Protein AF-A0ABD1W067-F1 (afdb_monomer_lite)

pLDDT: mean 83.74, std 13.12, range [49.38, 96.5]

Foldseek 3Di:
DWDQDDFWGTFDWDADPQRKIWTWTHGPVQNQKIKIFIAHPDDPPVDDQPLADDVVVVVVCCVVQVQFWDWDPPGDPNGRTMIIGGNVSDDPPPPPCPPDD

Structure (mmCIF, N/CA/C/O backbone):
data_AF-A0ABD1W067-F1
#
_entry.id   AF-A0ABD1W067-F1
#
loop_
_atom_site.group_PDB
_atom_site.id
_atom_site.type_symbol
_atom_site.label_atom_id
_atom_site.label_alt_id
_atom_site.label_comp_id
_atom_site.label_asym_id
_atom_site.label_entity_id
_atom_site.label_seq_id
_atom_site.pdbx_PDB_ins_code
_atom_site.Cartn_x
_atom_site.Cartn_y
_atom_site.Cartn_z
_atom_site.occupancy
_atom_site.B_iso_or_equiv
_atom_site.auth_seq_id
_atom_site.auth_comp_id
_atom_site.auth_asym_id
_atom_site.auth_atom_id
_atom_site.pdbx_PDB_model_num
ATOM 1 N N . MET A 1 1 ? 8.846 2.835 11.815 1.00 61.25 1 MET A N 1
ATOM 2 C CA . MET A 1 1 ? 8.613 3.304 13.203 1.00 61.25 1 MET A CA 1
ATOM 3 C C . MET A 1 1 ? 7.178 3.803 13.293 1.00 61.25 1 MET A C 1
ATOM 5 O O . MET A 1 1 ? 6.711 4.361 12.307 1.00 61.25 1 MET A O 1
ATOM 9 N N . CYS A 1 2 ? 6.476 3.547 14.399 1.00 76.06 2 CYS A N 1
ATOM 10 C CA . CYS A 1 2 ? 5.078 3.946 14.589 1.00 76.06 2 CYS A CA 1
ATOM 11 C C . CYS A 1 2 ? 4.965 4.963 15.723 1.00 76.06 2 CYS A C 1
ATOM 13 O O . CYS A 1 2 ? 5.577 4.773 16.775 1.00 76.06 2 CYS A O 1
ATOM 15 N N . SER A 1 3 ? 4.165 6.000 15.505 1.00 72.62 3 SER A N 1
ATOM 16 C CA . SER A 1 3 ? 3.914 7.088 16.443 1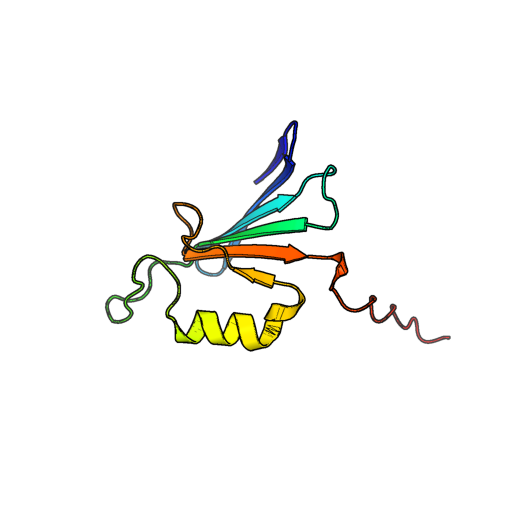.00 72.62 3 SER A CA 1
ATOM 17 C C . SER A 1 3 ? 2.410 7.259 16.662 1.00 72.62 3 SER A C 1
ATOM 19 O O . SER A 1 3 ? 1.604 7.057 15.755 1.00 72.62 3 SER A O 1
ATOM 21 N N . LEU A 1 4 ? 2.047 7.644 17.884 1.00 67.50 4 LEU A N 1
ATOM 22 C CA . LEU A 1 4 ? 0.688 7.964 18.320 1.00 67.50 4 LEU A CA 1
ATOM 23 C C . LEU A 1 4 ? 0.625 9.487 18.512 1.00 67.50 4 LEU A C 1
ATOM 25 O O . LEU A 1 4 ? 1.004 9.990 19.570 1.00 67.50 4 LEU A O 1
ATOM 29 N N . GLU A 1 5 ? 0.233 10.239 17.479 1.00 57.09 5 GLU A N 1
ATOM 30 C CA . GLU A 1 5 ? 0.184 11.708 17.523 1.00 57.09 5 GLU A CA 1
ATOM 31 C C . GLU A 1 5 ? -1.238 12.240 17.765 1.00 57.09 5 GLU A C 1
ATOM 33 O O . GLU A 1 5 ? -2.256 11.622 17.451 1.00 57.09 5 GLU A O 1
ATOM 38 N N . LYS A 1 6 ? -1.338 13.436 18.355 1.00 49.38 6 LYS A N 1
ATOM 39 C CA . LYS A 1 6 ? -2.613 14.025 18.786 1.00 49.38 6 LYS A CA 1
ATOM 4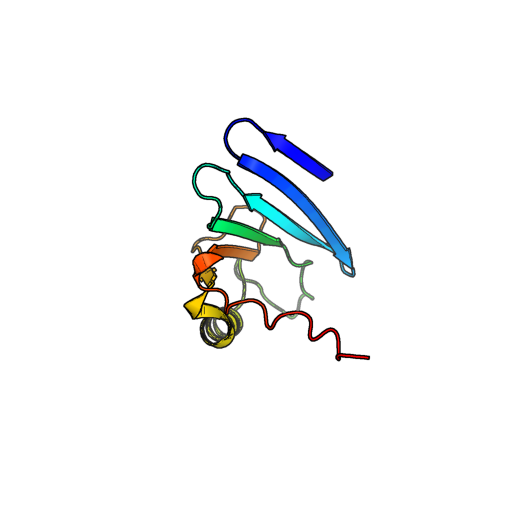0 C C . LYS A 1 6 ? -3.457 14.463 17.577 1.00 49.38 6 LYS A C 1
ATOM 42 O O . LYS A 1 6 ? -3.372 15.601 17.127 1.00 49.38 6 LYS A O 1
ATOM 47 N N . GLY A 1 7 ? -4.303 13.561 17.075 1.00 54.28 7 GLY A N 1
ATOM 48 C CA . GLY A 1 7 ? -5.232 13.780 15.955 1.00 54.28 7 GLY A CA 1
ATOM 49 C C . GLY A 1 7 ? -5.214 12.675 14.892 1.00 54.28 7 GLY A C 1
ATOM 50 O O . GLY A 1 7 ? -6.227 12.474 14.218 1.00 54.28 7 GLY A O 1
ATOM 51 N N . VAL A 1 8 ? -4.112 11.931 14.795 1.00 58.81 8 VAL A N 1
ATOM 52 C CA . VAL A 1 8 ? -3.911 10.720 13.986 1.00 58.81 8 VAL A CA 1
ATOM 53 C C . VAL A 1 8 ? -3.237 9.730 14.926 1.00 58.81 8 VAL A C 1
ATOM 55 O O . VAL A 1 8 ? -2.047 9.836 15.204 1.00 58.81 8 VAL A O 1
ATOM 58 N N . GLU A 1 9 ? -4.030 8.833 15.504 1.00 74.94 9 GLU A N 1
ATOM 59 C CA . GLU A 1 9 ? -3.538 7.957 16.566 1.00 74.94 9 GLU A CA 1
ATOM 60 C C . GLU A 1 9 ? -2.664 6.810 16.046 1.00 74.94 9 GLU A C 1
ATOM 62 O O . GLU A 1 9 ? -1.914 6.200 16.798 1.00 74.94 9 GLU A O 1
ATOM 67 N N . LEU A 1 10 ? -2.683 6.546 14.745 1.00 83.88 10 LEU A N 1
ATOM 68 C CA . LEU A 1 10 ? -1.720 5.649 14.128 1.00 83.88 10 LEU A CA 1
ATOM 69 C C . LEU A 1 10 ? -1.021 6.393 13.005 1.00 83.88 10 LEU A C 1
ATOM 71 O O . LEU A 1 10 ? -1.665 6.699 12.008 1.00 83.88 10 LEU A O 1
ATOM 75 N N . ASP A 1 11 ? 0.270 6.660 13.158 1.00 89.94 11 ASP A N 1
ATOM 76 C CA . ASP A 1 11 ? 1.156 7.096 12.081 1.00 89.94 11 ASP A CA 1
ATOM 77 C C . ASP A 1 11 ? 2.339 6.126 12.015 1.00 89.94 11 ASP A C 1
ATOM 79 O O . ASP A 1 11 ? 3.232 6.138 12.861 1.00 89.94 11 ASP A O 1
ATOM 83 N N . CYS A 1 12 ? 2.297 5.205 11.058 1.00 90.38 12 CYS A N 1
ATOM 84 C CA . CYS A 1 12 ? 3.261 4.122 10.937 1.00 90.38 12 CYS A CA 1
ATOM 85 C C . CYS A 1 12 ? 4.010 4.208 9.620 1.00 90.38 12 CYS A C 1
ATOM 87 O O . CYS A 1 12 ? 3.409 4.243 8.549 1.00 90.38 12 CYS A O 1
ATOM 89 N N . GLN A 1 13 ? 5.334 4.149 9.707 1.00 92.62 13 GLN A N 1
ATOM 90 C CA . GLN A 1 13 ? 6.197 3.905 8.561 1.00 92.62 13 GLN A CA 1
ATOM 91 C C . GLN A 1 13 ? 6.725 2.474 8.594 1.00 92.62 13 GLN A C 1
ATOM 93 O O . GLN A 1 13 ? 7.311 2.051 9.601 1.00 92.62 13 GLN A O 1
ATOM 98 N N . TRP A 1 14 ? 6.541 1.760 7.488 1.00 92.69 14 TRP A N 1
ATOM 99 C CA . TRP A 1 14 ? 7.016 0.395 7.281 1.00 92.69 14 TRP A CA 1
ATOM 100 C C . TRP A 1 14 ? 7.834 0.317 5.995 1.00 92.69 14 TRP A C 1
ATOM 102 O O . TRP A 1 14 ? 7.511 0.990 5.020 1.00 92.69 14 TRP A O 1
ATOM 112 N N . ILE A 1 15 ? 8.894 -0.486 6.002 1.00 92.50 15 ILE A N 1
ATOM 113 C CA . ILE A 1 15 ? 9.721 -0.744 4.822 1.00 92.50 15 ILE A CA 1
ATOM 114 C C . ILE A 1 15 ? 9.735 -2.251 4.609 1.00 92.50 15 ILE A C 1
ATOM 116 O O . ILE A 1 15 ? 10.034 -2.998 5.541 1.00 92.50 15 ILE A O 1
ATOM 120 N N . GLU A 1 16 ? 9.381 -2.680 3.406 1.00 91.94 16 GLU A N 1
ATOM 121 C CA . GLU A 1 16 ? 9.383 -4.085 3.005 1.00 91.94 16 GLU A CA 1
ATOM 122 C C . GLU A 1 16 ? 10.591 -4.405 2.113 1.00 91.94 16 GLU A C 1
ATOM 124 O O . GLU A 1 16 ? 11.422 -3.540 1.818 1.00 91.94 16 GLU A O 1
ATOM 129 N N . PHE A 1 17 ? 10.721 -5.674 1.722 1.00 86.88 17 PHE A N 1
ATOM 130 C CA . PHE A 1 17 ? 11.711 -6.115 0.746 1.00 86.88 17 PHE A CA 1
ATOM 131 C C . PHE A 1 17 ? 11.641 -5.261 -0.529 1.00 86.88 17 PHE A C 1
ATOM 133 O O . PHE A 1 17 ? 10.572 -4.804 -0.925 1.00 86.88 17 PHE A O 1
ATOM 140 N N . ASP A 1 18 ? 12.800 -5.058 -1.157 1.00 86.50 18 ASP A N 1
ATOM 141 C CA . ASP A 1 18 ? 12.960 -4.208 -2.347 1.00 86.50 18 ASP A CA 1
ATOM 142 C C . ASP A 1 18 ? 12.735 -2.697 -2.106 1.00 86.50 18 ASP A C 1
ATOM 144 O O . ASP A 1 18 ? 12.412 -1.952 -3.019 1.00 86.50 18 ASP A O 1
ATOM 148 N N . ASP A 1 19 ? 12.930 -2.220 -0.869 1.00 89.19 19 ASP A N 1
ATOM 149 C CA . ASP A 1 19 ? 12.828 -0.795 -0.490 1.00 89.19 19 ASP A CA 1
ATOM 150 C C . ASP A 1 19 ? 11.432 -0.178 -0.703 1.00 89.19 19 ASP A C 1
ATOM 152 O O . ASP A 1 19 ? 11.286 1.039 -0.794 1.00 89.19 19 ASP A O 1
ATOM 156 N N . VAL A 1 20 ? 10.376 -0.996 -0.729 1.00 92.19 20 VAL A N 1
ATOM 157 C CA . VAL A 1 20 ? 8.998 -0.492 -0.765 1.00 92.19 20 VAL A CA 1
ATOM 158 C C . VAL A 1 20 ? 8.660 0.154 0.577 1.00 92.19 20 VAL A C 1
ATOM 160 O O . VAL A 1 20 ? 8.798 -0.466 1.633 1.00 92.19 20 VAL A O 1
ATOM 163 N N . ARG A 1 21 ? 8.197 1.408 0.552 1.00 94.31 21 ARG A N 1
ATOM 164 C CA . ARG A 1 21 ? 7.933 2.205 1.760 1.00 94.31 21 ARG A CA 1
ATOM 165 C C . ARG A 1 21 ? 6.450 2.475 1.896 1.00 94.31 21 ARG A C 1
ATOM 167 O O . ARG A 1 21 ? 5.830 3.065 1.014 1.00 94.31 21 ARG A O 1
ATOM 174 N N . TYR A 1 22 ? 5.902 2.122 3.045 1.00 94.94 22 TYR A N 1
ATOM 175 C CA . TYR A 1 22 ? 4.512 2.346 3.398 1.00 94.94 22 TYR A CA 1
ATOM 176 C C . TYR A 1 22 ? 4.420 3.420 4.471 1.00 94.94 22 TYR A C 1
ATOM 178 O O . TYR A 1 22 ? 5.157 3.399 5.458 1.00 94.94 22 TYR A O 1
ATOM 186 N N . HIS A 1 23 ? 3.472 4.332 4.299 1.00 95.25 23 HIS A N 1
ATOM 187 C CA . HIS A 1 23 ? 3.037 5.264 5.328 1.00 95.25 23 HIS A CA 1
ATOM 188 C C . HIS A 1 23 ? 1.549 5.069 5.590 1.00 95.25 23 HIS A C 1
ATOM 190 O O . HIS A 1 23 ? 0.717 5.284 4.710 1.00 95.25 23 HIS A O 1
ATOM 196 N N . ILE A 1 24 ? 1.230 4.618 6.798 1.00 94.44 24 ILE A N 1
ATOM 197 C CA . ILE A 1 24 ? -0.106 4.216 7.230 1.00 94.44 24 ILE A CA 1
ATOM 198 C C . ILE A 1 24 ? -0.589 5.228 8.259 1.00 94.44 24 ILE A C 1
ATOM 200 O O . ILE A 1 24 ? 0.065 5.420 9.284 1.00 94.44 24 ILE A O 1
ATOM 204 N N . GLN A 1 25 ? -1.736 5.852 7.998 1.00 93.12 25 GLN A N 1
ATOM 205 C CA . GLN A 1 25 ? -2.337 6.839 8.887 1.00 93.12 25 GLN A CA 1
ATOM 206 C C . GLN A 1 25 ? -3.785 6.475 9.231 1.00 93.12 25 GLN A C 1
ATOM 208 O O . GLN A 1 25 ? -4.598 6.251 8.335 1.00 93.12 25 GLN A O 1
ATOM 213 N N . ALA A 1 26 ? -4.137 6.472 10.517 1.00 91.00 26 ALA A N 1
ATOM 214 C CA . ALA A 1 26 ? -5.513 6.297 10.988 1.00 91.00 26 ALA A CA 1
ATOM 215 C C . ALA A 1 26 ? -5.831 7.227 12.172 1.00 91.00 26 ALA A C 1
ATOM 217 O O . ALA A 1 26 ? -4.947 7.646 12.918 1.00 91.00 26 ALA A O 1
ATOM 218 N N . SER A 1 27 ? -7.107 7.574 12.351 1.00 85.69 27 SER A N 1
ATOM 219 C CA . SER A 1 27 ? -7.565 8.494 13.402 1.00 85.69 27 SER A CA 1
ATOM 220 C C . SER A 1 27 ? -8.827 7.965 14.071 1.00 85.69 27 SER A C 1
ATOM 222 O O . SER A 1 27 ? -9.754 7.557 13.375 1.00 85.69 27 SER A O 1
ATOM 224 N N . VAL A 1 28 ? -8.938 8.066 15.400 1.00 80.69 28 VAL A N 1
ATOM 225 C CA . VAL A 1 28 ? -10.172 7.665 16.108 1.00 80.69 28 VAL A CA 1
ATOM 226 C C . VAL A 1 28 ? -11.375 8.526 15.759 1.00 80.69 28 VAL A C 1
ATOM 228 O O . VAL A 1 28 ? -12.505 8.122 16.006 1.00 80.69 28 VAL A O 1
ATOM 231 N N . LYS A 1 29 ? -11.161 9.720 15.186 1.00 85.94 29 LYS A N 1
ATOM 232 C CA . LYS A 1 29 ? -12.269 10.560 14.715 1.00 85.94 29 LYS A CA 1
ATOM 233 C C . LYS A 1 29 ? -13.028 9.875 13.582 1.00 85.94 29 LYS A C 1
ATOM 235 O O . LYS A 1 29 ? -14.229 10.066 13.461 1.00 85.94 29 LYS A O 1
ATOM 240 N N . ASN A 1 30 ? -12.316 9.090 12.772 1.00 87.19 30 ASN A N 1
ATOM 241 C CA . ASN A 1 30 ? -12.849 8.347 11.640 1.00 87.19 30 ASN A CA 1
ATOM 242 C C . ASN A 1 30 ? -12.220 6.944 11.627 1.00 87.19 30 ASN A C 1
ATOM 244 O O . ASN A 1 30 ? -11.373 6.669 10.778 1.00 87.19 30 ASN A O 1
ATOM 248 N N . PRO A 1 31 ? -12.622 6.047 12.545 1.00 85.94 31 PRO A N 1
ATOM 249 C CA . PRO A 1 31 ? -11.957 4.754 12.726 1.00 85.94 31 PRO A CA 1
ATOM 250 C C . PRO A 1 31 ? -12.141 3.823 11.520 1.00 85.94 31 PRO A C 1
ATOM 252 O O . PRO A 1 31 ? -11.357 2.907 11.316 1.00 85.94 31 PRO A O 1
ATOM 255 N N . ASN A 1 32 ? -13.152 4.085 10.688 1.00 91.06 32 ASN A N 1
ATOM 256 C CA . ASN A 1 32 ? -13.397 3.354 9.449 1.00 91.06 32 ASN A CA 1
ATOM 257 C C . ASN A 1 32 ? -12.557 3.855 8.265 1.00 91.06 32 ASN A C 1
ATOM 259 O O . ASN A 1 32 ? -12.706 3.324 7.169 1.00 91.06 32 ASN A O 1
ATOM 263 N N . LEU A 1 33 ? -11.734 4.892 8.438 1.00 92.50 33 LEU A N 1
ATOM 264 C CA . LEU A 1 33 ? -10.931 5.464 7.364 1.00 92.50 33 LEU A CA 1
ATOM 265 C C . LEU A 1 33 ? -9.442 5.309 7.672 1.00 92.50 33 LEU A C 1
ATOM 267 O O . LEU A 1 33 ? -8.939 5.872 8.644 1.00 92.50 33 LEU A O 1
ATOM 271 N N . LEU A 1 34 ? -8.734 4.615 6.788 1.00 94.12 34 LEU A N 1
ATOM 272 C CA . LEU A 1 34 ? -7.281 4.490 6.821 1.00 94.12 34 LEU A CA 1
ATOM 273 C C . LEU A 1 34 ? -6.688 5.154 5.578 1.00 94.12 34 LEU A C 1
ATOM 275 O O . LEU A 1 34 ? -7.204 4.983 4.477 1.00 94.12 34 LEU A O 1
ATOM 279 N N . VAL A 1 35 ? -5.611 5.916 5.735 1.00 95.25 35 VAL A N 1
ATOM 280 C CA . VAL A 1 35 ? -4.839 6.463 4.615 1.00 95.25 35 VAL A CA 1
ATOM 281 C C . VAL A 1 35 ? -3.569 5.641 4.466 1.00 95.25 35 VAL A C 1
ATOM 283 O O . VAL A 1 35 ? -2.812 5.497 5.421 1.00 95.25 35 VAL A O 1
ATOM 286 N N . LEU A 1 36 ? -3.337 5.116 3.270 1.00 95.88 36 LEU A N 1
ATOM 287 C CA . LEU A 1 36 ? -2.142 4.360 2.924 1.00 95.88 36 LEU A CA 1
ATOM 288 C C . LEU A 1 36 ? -1.415 5.087 1.798 1.00 95.88 36 LEU A C 1
ATOM 290 O O . LEU A 1 36 ? -1.988 5.291 0.730 1.00 95.88 36 LEU A O 1
ATOM 294 N N . SER A 1 37 ? -0.164 5.470 2.028 1.00 96.19 37 SER A N 1
ATOM 295 C CA . SER A 1 37 ? 0.731 5.965 0.981 1.00 96.19 37 SER A CA 1
ATOM 296 C C . SER A 1 37 ? 1.850 4.961 0.742 1.00 96.19 37 SER A C 1
ATOM 298 O O . SER A 1 37 ? 2.421 4.443 1.698 1.00 96.19 37 SER A O 1
ATOM 300 N N . VAL A 1 38 ? 2.149 4.680 -0.523 1.00 95.06 38 VAL A N 1
ATOM 301 C CA . VAL A 1 38 ? 3.143 3.693 -0.950 1.00 95.06 38 VAL A CA 1
ATOM 302 C C . VAL A 1 38 ? 4.151 4.365 -1.871 1.00 95.06 38 VAL A C 1
ATOM 304 O O . VAL A 1 38 ? 3.780 5.018 -2.848 1.00 95.06 38 VAL A O 1
ATOM 307 N N . SER A 1 39 ? 5.425 4.221 -1.530 1.00 92.81 39 SER A N 1
ATOM 308 C CA . SER A 1 39 ? 6.559 4.607 -2.359 1.00 92.81 39 SER A CA 1
ATOM 309 C C . SER A 1 39 ? 7.217 3.327 -2.858 1.00 92.81 39 SER A C 1
ATOM 311 O O . SER A 1 39 ? 7.483 2.416 -2.072 1.00 92.81 39 SER A O 1
ATOM 313 N N . LEU A 1 40 ? 7.400 3.238 -4.168 1.00 90.31 40 LEU A N 1
ATOM 314 C CA . LEU A 1 40 ? 8.052 2.131 -4.845 1.00 90.31 40 LEU A CA 1
ATOM 315 C C . LEU A 1 40 ? 9.526 2.480 -5.068 1.00 90.31 40 LEU A C 1
ATOM 317 O O . LEU A 1 40 ? 9.850 3.661 -5.234 1.00 90.31 40 LEU A O 1
ATOM 321 N N . PRO A 1 41 ? 10.417 1.476 -5.115 1.00 87.38 41 PRO A N 1
ATOM 322 C CA . PRO A 1 41 ? 11.797 1.705 -5.505 1.00 87.38 41 PRO A CA 1
ATOM 323 C C . PRO A 1 41 ? 11.867 2.362 -6.884 1.00 87.38 41 PRO A C 1
ATOM 325 O O . PRO A 1 41 ? 10.985 2.190 -7.735 1.00 87.38 41 PRO A O 1
ATOM 328 N N . THR A 1 42 ? 12.947 3.109 -7.111 1.00 79.75 42 THR A N 1
ATOM 329 C CA . THR A 1 42 ? 13.221 3.692 -8.422 1.00 79.75 42 THR A CA 1
ATOM 330 C C . THR A 1 42 ? 13.241 2.571 -9.459 1.00 79.75 42 THR A C 1
ATOM 332 O O . THR A 1 42 ? 14.037 1.637 -9.328 1.00 79.75 42 THR A O 1
ATOM 335 N N . PRO A 1 43 ? 12.377 2.636 -10.479 1.00 73.88 43 PRO A N 1
ATOM 336 C CA . PRO A 1 43 ? 12.290 1.580 -11.461 1.00 73.88 43 PRO A CA 1
ATOM 337 C C . PRO A 1 43 ? 13.562 1.564 -12.325 1.00 73.88 43 PRO A C 1
ATOM 339 O O . PRO A 1 43 ? 14.318 2.546 -12.347 1.00 73.88 43 PRO A O 1
ATOM 342 N N . PRO A 1 44 ? 13.812 0.473 -13.070 1.00 76.62 44 PRO A N 1
ATOM 343 C CA . PRO A 1 44 ? 14.894 0.439 -14.042 1.00 76.62 44 PRO A CA 1
ATOM 344 C C . PRO A 1 44 ? 14.781 1.615 -15.027 1.00 76.62 44 PRO A C 1
ATOM 346 O O . PRO A 1 44 ? 13.667 2.062 -15.300 1.00 76.62 44 PRO A O 1
ATOM 349 N N . PRO A 1 45 ? 15.887 2.070 -15.642 1.00 71.31 45 PRO A N 1
ATOM 350 C CA . PRO A 1 45 ? 15.881 3.208 -16.573 1.00 71.31 45 PRO A CA 1
ATOM 351 C C . PRO A 1 45 ? 14.896 3.066 -17.744 1.00 71.31 45 PRO A C 1
ATOM 353 O O . PRO A 1 45 ? 14.474 4.055 -18.334 1.00 71.31 45 PRO A O 1
ATOM 356 N N . GLU A 1 46 ? 14.545 1.827 -18.084 1.00 76.06 46 GLU A N 1
ATOM 357 C CA . GLU A 1 46 ? 13.632 1.457 -19.168 1.00 76.06 46 GLU A CA 1
ATOM 358 C C . GLU A 1 46 ? 12.149 1.612 -18.784 1.00 76.06 46 GLU A C 1
ATOM 360 O O . GLU A 1 46 ? 11.272 1.549 -19.641 1.00 76.06 46 GLU A O 1
ATOM 365 N N . THR A 1 47 ? 11.855 1.814 -17.498 1.00 69.69 47 THR A N 1
ATOM 366 C CA . THR A 1 47 ? 10.505 1.960 -16.949 1.00 69.69 47 THR A CA 1
ATOM 367 C C . THR A 1 47 ? 10.324 3.380 -16.423 1.00 69.69 47 THR A C 1
ATOM 369 O O . THR A 1 47 ? 11.005 3.815 -15.498 1.00 69.69 47 THR A O 1
ATOM 372 N N . VAL A 1 48 ? 9.385 4.122 -17.008 1.00 64.88 48 VAL A N 1
ATOM 373 C CA . VAL A 1 48 ? 9.147 5.526 -16.652 1.00 64.88 48 VAL A CA 1
ATOM 374 C C . VAL A 1 48 ? 7.952 5.629 -15.704 1.00 64.88 48 VAL A C 1
ATOM 376 O O . VAL A 1 48 ? 6.817 5.396 -16.115 1.00 64.88 48 VAL A O 1
ATOM 379 N N . PHE A 1 49 ? 8.187 6.034 -14.451 1.00 68.06 49 PHE A N 1
ATOM 380 C CA . PHE A 1 49 ? 7.122 6.555 -13.587 1.00 68.06 49 PHE A CA 1
ATOM 381 C C . PHE A 1 49 ? 7.041 8.077 -13.745 1.00 68.06 49 PHE A C 1
ATOM 383 O O . PHE A 1 49 ? 7.976 8.798 -13.401 1.00 68.06 49 PHE A O 1
ATOM 390 N N . PHE A 1 50 ? 5.908 8.588 -14.224 1.00 65.81 50 PHE A N 1
ATOM 391 C CA . PHE A 1 50 ? 5.645 10.029 -14.306 1.00 65.81 50 PHE A CA 1
ATOM 392 C C . PHE A 1 50 ? 5.069 10.552 -12.986 1.00 65.81 50 PHE A C 1
ATOM 394 O O . PHE A 1 50 ? 3.915 10.960 -12.920 1.00 65.81 50 PHE A O 1
ATOM 401 N N . GLY A 1 51 ? 5.859 10.497 -11.910 1.00 66.62 51 GLY A N 1
ATOM 402 C CA . GLY A 1 51 ? 5.433 11.007 -10.599 1.00 66.62 51 GLY A CA 1
ATOM 403 C C . GLY A 1 51 ? 4.321 10.194 -9.922 1.00 66.62 51 GLY A C 1
ATOM 404 O O . GLY A 1 51 ? 3.711 10.674 -8.976 1.00 66.62 51 GLY A O 1
ATOM 405 N N . GLY A 1 52 ? 4.068 8.968 -10.388 1.00 79.06 52 GLY A N 1
ATOM 406 C CA . GLY A 1 52 ? 3.030 8.078 -9.876 1.00 79.06 52 GLY A CA 1
ATOM 407 C C . GLY A 1 52 ? 2.991 6.756 -10.639 1.00 79.06 52 GLY A C 1
ATOM 408 O O . GLY A 1 52 ? 3.831 6.503 -11.509 1.00 79.06 52 GLY A O 1
ATOM 409 N N . LEU A 1 53 ? 2.027 5.902 -10.300 1.00 86.56 53 LEU A N 1
ATOM 410 C CA . LEU A 1 53 ? 1.790 4.649 -11.021 1.00 86.56 53 LEU A CA 1
ATOM 411 C C . LEU A 1 53 ? 1.304 4.900 -12.461 1.00 86.56 53 LEU A C 1
ATOM 413 O O . LEU A 1 53 ? 0.610 5.890 -12.706 1.00 86.56 53 LEU A O 1
ATOM 417 N N . PRO A 1 54 ? 1.610 3.997 -13.411 1.00 87.81 54 PRO A N 1
ATOM 418 C CA . PRO A 1 54 ? 1.071 4.082 -14.762 1.00 87.81 54 PRO A CA 1
ATOM 419 C C . PRO A 1 54 ? -0.467 3.976 -14.742 1.00 87.81 54 PRO A C 1
ATOM 421 O O . PRO A 1 54 ? -1.017 3.287 -13.871 1.00 87.81 54 PRO A O 1
ATOM 424 N N . PRO A 1 55 ? -1.180 4.617 -15.689 1.00 88.38 55 PRO A N 1
ATOM 425 C CA . PRO A 1 55 ? -2.645 4.617 -15.727 1.00 88.38 55 PRO A CA 1
ATOM 426 C C . PRO A 1 55 ? -3.258 3.214 -15.680 1.00 88.38 55 PRO A C 1
ATOM 428 O O . PRO A 1 55 ? -4.260 2.992 -15.007 1.00 88.38 55 PRO A O 1
ATOM 431 N N . GLU A 1 56 ? -2.622 2.243 -16.331 1.00 89.81 56 GLU A N 1
ATOM 432 C CA . GLU A 1 56 ? -3.055 0.850 -16.362 1.00 89.81 56 GLU A CA 1
ATOM 433 C C . GLU A 1 56 ? -3.076 0.226 -14.960 1.00 89.81 56 GLU A C 1
ATOM 435 O O . GLU A 1 56 ? -4.011 -0.496 -14.611 1.00 89.81 56 GLU A O 1
ATOM 440 N N . ALA A 1 57 ? -2.083 0.540 -14.125 1.00 90.38 57 ALA A N 1
ATOM 441 C CA . ALA A 1 57 ? -2.042 0.069 -12.744 1.00 90.38 57 ALA A CA 1
ATOM 442 C C . ALA A 1 57 ? -3.115 0.754 -11.886 1.00 90.38 57 ALA A C 1
ATOM 444 O O . ALA A 1 57 ? -3.742 0.106 -11.049 1.00 90.38 57 ALA A O 1
ATOM 445 N N . ILE A 1 58 ? -3.374 2.044 -12.118 1.00 91.81 58 ILE A N 1
ATOM 446 C CA . ILE A 1 58 ? -4.450 2.781 -11.442 1.00 91.81 58 ILE A CA 1
ATOM 447 C C . ILE A 1 58 ? -5.814 2.154 -11.750 1.00 91.81 58 ILE A C 1
ATOM 449 O O . ILE A 1 58 ? -6.603 1.913 -10.833 1.00 91.81 58 ILE A O 1
ATOM 453 N N . GLU A 1 59 ? -6.083 1.841 -13.017 1.00 94.06 59 GLU A N 1
ATOM 454 C CA . GLU A 1 59 ? -7.330 1.192 -13.420 1.00 94.06 59 GLU A CA 1
ATOM 455 C C . GLU A 1 59 ? -7.440 -0.236 -12.871 1.00 94.06 59 GLU A C 1
ATOM 457 O O . GLU A 1 59 ? -8.510 -0.622 -12.401 1.00 94.06 59 GLU A O 1
ATOM 462 N N . ALA A 1 60 ? -6.340 -0.994 -12.816 1.00 95.62 60 ALA A N 1
ATOM 463 C CA . ALA A 1 60 ? -6.325 -2.313 -12.182 1.00 95.62 60 ALA A CA 1
ATOM 464 C C . ALA A 1 60 ? -6.670 -2.243 -10.681 1.00 95.62 60 ALA A C 1
ATOM 466 O O . ALA A 1 60 ? -7.463 -3.048 -10.190 1.00 95.62 60 ALA A O 1
ATOM 467 N N . ILE A 1 61 ? -6.139 -1.252 -9.955 1.00 94.19 61 ILE A N 1
ATOM 468 C CA . ILE A 1 61 ? -6.457 -1.040 -8.533 1.00 94.19 61 ILE A CA 1
ATOM 469 C C . ILE A 1 61 ? -7.935 -0.683 -8.358 1.00 94.19 61 ILE A C 1
ATOM 471 O O . ILE A 1 61 ? -8.599 -1.240 -7.483 1.00 94.19 61 ILE A O 1
ATOM 475 N N . LYS A 1 62 ? -8.475 0.218 -9.188 1.00 93.88 62 LYS A N 1
ATOM 476 C CA . LYS A 1 62 ? -9.901 0.585 -9.147 1.00 93.88 62 LYS A CA 1
ATOM 477 C C . LYS A 1 62 ? -10.800 -0.610 -9.454 1.00 93.88 62 LYS A C 1
ATOM 479 O O . LYS A 1 62 ? -11.803 -0.794 -8.770 1.00 93.88 62 LYS A O 1
ATOM 484 N N . ALA A 1 63 ? -10.437 -1.426 -10.441 1.00 95.69 63 ALA A N 1
ATOM 485 C CA . ALA A 1 63 ? -11.194 -2.615 -10.811 1.00 95.69 63 ALA A CA 1
ATOM 486 C C . ALA A 1 63 ? -11.207 -3.663 -9.687 1.00 95.69 63 ALA A C 1
ATOM 488 O O . ALA A 1 63 ? -12.253 -4.242 -9.406 1.00 95.69 63 ALA A O 1
ATOM 489 N N . ALA A 1 64 ? -10.070 -3.878 -9.018 1.00 94.38 64 ALA A N 1
ATOM 490 C CA . ALA A 1 64 ? -9.950 -4.867 -7.949 1.00 94.38 64 ALA A CA 1
ATOM 491 C C . ALA A 1 64 ? -10.545 -4.393 -6.612 1.00 94.38 64 ALA A C 1
ATOM 493 O O . ALA A 1 64 ? -11.200 -5.167 -5.917 1.00 94.38 64 ALA A O 1
ATOM 494 N N . TYR A 1 65 ? -10.326 -3.128 -6.241 1.00 93.62 65 TYR A N 1
ATOM 495 C CA . TYR A 1 65 ? -10.577 -2.642 -4.880 1.00 93.62 65 TYR A CA 1
ATOM 496 C C . TYR A 1 65 ? -11.431 -1.374 -4.798 1.00 93.62 65 TYR A C 1
ATOM 498 O O . TYR A 1 65 ? -11.625 -0.857 -3.699 1.00 93.62 65 TYR A O 1
ATOM 506 N N . GLY A 1 66 ? -11.983 -0.868 -5.905 1.00 92.56 66 GLY A N 1
ATOM 507 C CA . GLY A 1 66 ? -12.689 0.423 -5.954 1.00 92.56 66 GLY A CA 1
ATOM 508 C C . GLY A 1 66 ? -13.898 0.561 -5.019 1.00 92.56 66 GLY A C 1
ATOM 509 O O . GLY A 1 66 ? -14.339 1.672 -4.743 1.00 92.56 66 GLY A O 1
ATOM 510 N N . MET A 1 67 ? -14.420 -0.546 -4.482 1.00 91.50 67 MET A N 1
ATOM 511 C CA . MET A 1 67 ? -15.473 -0.531 -3.460 1.00 91.50 67 MET A CA 1
ATOM 512 C C . MET A 1 67 ? -14.968 -0.085 -2.075 1.00 91.50 67 MET A C 1
ATOM 514 O O . MET A 1 67 ? -15.721 0.504 -1.298 1.00 91.50 67 MET A O 1
ATOM 518 N N . VAL A 1 68 ? -13.700 -0.366 -1.769 1.00 93.62 68 VAL A N 1
ATOM 519 C CA . VAL A 1 68 ? -13.061 -0.123 -0.465 1.00 93.62 68 VAL A CA 1
ATOM 520 C C . VAL A 1 68 ? -12.032 1.001 -0.562 1.00 93.62 68 VAL A C 1
ATOM 522 O O . VAL A 1 68 ? -11.820 1.733 0.400 1.00 93.62 68 VAL A O 1
ATOM 525 N N . VAL A 1 69 ? -11.399 1.153 -1.723 1.00 95.19 69 VAL A N 1
ATOM 526 C CA . VAL A 1 69 ? -10.247 2.021 -1.954 1.00 95.19 69 VAL A CA 1
ATOM 527 C C . VAL A 1 69 ? -10.654 3.231 -2.787 1.00 95.19 69 VAL A C 1
ATOM 529 O O . VAL A 1 69 ? -11.190 3.104 -3.884 1.00 95.19 69 VAL A O 1
ATOM 532 N N . HIS A 1 70 ? -10.319 4.419 -2.293 1.00 95.31 70 HIS A N 1
ATOM 533 C CA . HIS A 1 70 ? -10.387 5.669 -3.037 1.00 95.31 70 HIS A CA 1
ATOM 534 C C . HIS A 1 70 ? -8.975 6.223 -3.244 1.00 95.31 70 HIS A C 1
ATOM 536 O O . HIS A 1 70 ? -8.298 6.575 -2.279 1.00 95.31 70 HIS A O 1
ATOM 542 N N . ILE A 1 71 ? -8.526 6.289 -4.495 1.00 94.56 71 ILE A N 1
ATOM 543 C CA . ILE A 1 71 ? -7.203 6.812 -4.859 1.00 94.56 71 ILE A CA 1
ATOM 544 C C . ILE A 1 71 ? -7.215 8.341 -4.755 1.00 94.56 71 ILE A C 1
ATOM 546 O O . ILE A 1 71 ? -8.136 8.982 -5.257 1.00 94.56 71 ILE A O 1
ATOM 550 N N . LEU A 1 72 ? -6.207 8.913 -4.095 1.00 93.12 72 LEU A N 1
ATOM 551 C CA . LEU A 1 72 ? -5.980 10.355 -4.047 1.00 93.12 72 LEU A CA 1
ATOM 552 C C . LEU A 1 72 ? -5.040 10.755 -5.182 1.00 93.12 72 LEU A C 1
ATOM 554 O O . LEU A 1 72 ? -3.951 10.197 -5.305 1.00 93.12 72 LEU A O 1
ATOM 558 N N . ASP A 1 73 ? -5.480 11.727 -5.974 1.00 88.19 73 ASP A N 1
ATOM 559 C CA . ASP A 1 73 ? -4.721 12.312 -7.074 1.00 88.19 73 ASP A CA 1
ATOM 560 C C . ASP A 1 73 ? -4.662 13.843 -6.886 1.00 88.19 73 ASP A C 1
ATOM 562 O O . ASP A 1 73 ? -5.720 14.473 -6.763 1.00 88.19 73 ASP A O 1
ATOM 566 N N . PRO A 1 74 ? -3.466 14.455 -6.794 1.00 87.44 74 PRO A N 1
ATOM 567 C CA . PRO A 1 74 ? -2.152 13.808 -6.799 1.00 87.44 74 PRO A CA 1
ATOM 568 C C . PRO A 1 74 ? -1.894 12.987 -5.521 1.00 87.44 74 PRO A C 1
ATOM 570 O O . PRO A 1 74 ? -2.510 13.216 -4.473 1.00 87.44 74 PRO A O 1
ATOM 573 N N . SER A 1 75 ? -0.960 12.036 -5.601 1.00 89.94 75 SER A N 1
ATOM 574 C CA . SER A 1 75 ? -0.472 11.310 -4.427 1.00 89.94 75 SER A CA 1
ATOM 575 C C . SER A 1 75 ? 0.233 12.249 -3.441 1.00 89.94 75 SER A C 1
ATOM 577 O O . SER A 1 75 ? 0.607 13.382 -3.755 1.00 89.94 75 SER A O 1
ATOM 579 N N . LYS A 1 76 ? 0.415 11.775 -2.204 1.00 91.12 76 LYS A N 1
ATOM 580 C CA . LYS A 1 76 ? 1.208 12.477 -1.195 1.00 91.12 76 LYS A CA 1
ATOM 581 C C . LYS A 1 76 ? 2.652 12.618 -1.681 1.00 91.12 76 LYS A C 1
ATOM 583 O O . LYS A 1 76 ? 3.219 11.670 -2.219 1.00 91.12 76 LYS A O 1
ATOM 588 N N . ASP A 1 77 ? 3.249 13.780 -1.431 1.00 89.12 77 ASP A N 1
ATOM 589 C CA . ASP A 1 77 ? 4.637 14.068 -1.797 1.00 89.12 77 ASP A CA 1
ATOM 590 C C . ASP A 1 77 ? 5.603 12.985 -1.278 1.00 89.12 77 ASP A C 1
ATOM 592 O O . ASP A 1 77 ? 5.510 12.559 -0.122 1.00 89.12 77 ASP A O 1
ATOM 596 N N . GLY A 1 78 ? 6.485 12.503 -2.158 1.00 88.12 78 GLY A N 1
ATOM 597 C CA . GLY A 1 78 ? 7.405 11.393 -1.882 1.00 88.12 78 GLY A CA 1
ATOM 598 C C . GLY A 1 78 ? 6.816 9.979 -2.025 1.00 88.12 78 GLY A C 1
ATOM 599 O O . GLY A 1 78 ? 7.534 9.000 -1.805 1.00 88.12 78 GLY A O 1
ATOM 600 N N . PHE A 1 79 ? 5.543 9.842 -2.413 1.00 91.88 79 PHE A N 1
ATOM 601 C CA . PHE A 1 79 ? 4.874 8.554 -2.624 1.00 91.88 79 PHE A CA 1
ATOM 602 C C . PHE A 1 79 ? 4.322 8.430 -4.049 1.00 91.88 79 PHE A C 1
ATOM 604 O O . PHE A 1 79 ? 3.797 9.384 -4.620 1.00 91.88 79 PHE A O 1
ATOM 611 N N . ASN A 1 80 ? 4.390 7.224 -4.613 1.00 92.50 80 ASN A N 1
ATOM 612 C CA . ASN A 1 80 ? 3.884 6.921 -5.956 1.00 92.50 80 ASN A CA 1
ATOM 613 C C . ASN A 1 80 ? 2.369 6.674 -5.976 1.00 92.50 80 ASN A C 1
AT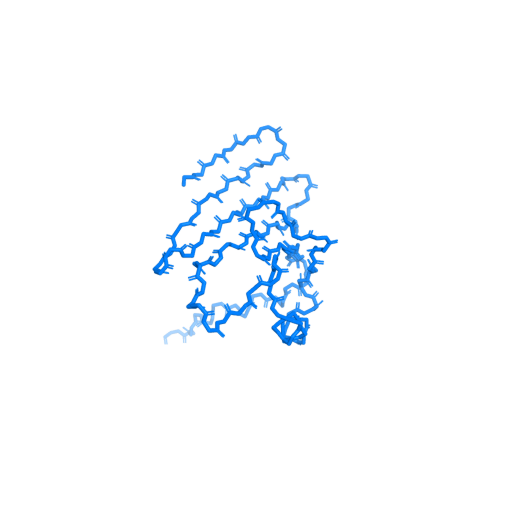OM 615 O O . ASN A 1 80 ? 1.741 6.784 -7.028 1.00 92.50 80 ASN A O 1
ATOM 619 N N . LEU A 1 81 ? 1.790 6.309 -4.830 1.00 94.00 81 LEU A N 1
ATOM 620 C CA . LEU A 1 81 ? 0.363 6.055 -4.663 1.00 94.00 81 LEU A CA 1
ATOM 621 C C . LEU A 1 81 ? -0.081 6.501 -3.270 1.00 94.00 81 LEU A C 1
ATOM 623 O O . LEU A 1 81 ? 0.552 6.149 -2.278 1.00 94.00 81 LEU A O 1
ATOM 627 N N . THR A 1 82 ? -1.214 7.194 -3.181 1.00 96.00 82 THR A N 1
ATOM 628 C CA . THR A 1 82 ? -1.911 7.408 -1.910 1.00 96.00 82 THR A CA 1
ATOM 629 C C . THR A 1 82 ? -3.370 7.028 -2.059 1.00 96.00 82 THR A C 1
ATOM 631 O O . THR A 1 82 ? -4.036 7.432 -3.008 1.00 96.00 82 THR A O 1
ATOM 634 N N . VAL A 1 83 ? -3.887 6.264 -1.102 1.00 96.50 83 VAL A N 1
ATOM 635 C CA . VAL A 1 83 ? -5.274 5.816 -1.092 1.00 96.50 83 VAL A CA 1
ATOM 636 C C . VAL A 1 83 ? -5.923 6.008 0.271 1.00 96.50 83 VAL A C 1
ATOM 638 O O . VAL A 1 83 ? -5.268 5.967 1.312 1.00 96.50 83 VAL A O 1
ATOM 641 N N . LYS A 1 84 ? -7.242 6.181 0.262 1.00 95.75 84 LYS A N 1
ATOM 642 C CA . LYS A 1 84 ? -8.109 6.081 1.433 1.00 95.75 84 LYS A CA 1
ATOM 643 C C . LYS A 1 84 ? -8.854 4.756 1.383 1.00 95.75 84 LYS A C 1
ATOM 645 O O . LYS A 1 84 ? -9.614 4.520 0.448 1.00 95.75 84 LYS A O 1
ATOM 650 N N . LEU A 1 85 ? -8.660 3.920 2.391 1.00 94.81 85 LEU A N 1
ATOM 651 C CA . LEU A 1 85 ? -9.419 2.699 2.601 1.00 94.81 85 LEU A CA 1
ATOM 652 C C . LEU A 1 85 ? -10.608 2.990 3.511 1.00 94.81 85 LEU A C 1
ATOM 654 O O . LEU A 1 85 ? -10.448 3.562 4.590 1.00 94.81 85 LEU A O 1
ATOM 658 N N . ASN A 1 86 ? -11.794 2.579 3.077 1.00 94.19 86 ASN A N 1
ATOM 659 C CA . ASN A 1 86 ? -13.007 2.600 3.874 1.00 94.19 86 ASN A CA 1
ATOM 660 C C . ASN A 1 86 ? -1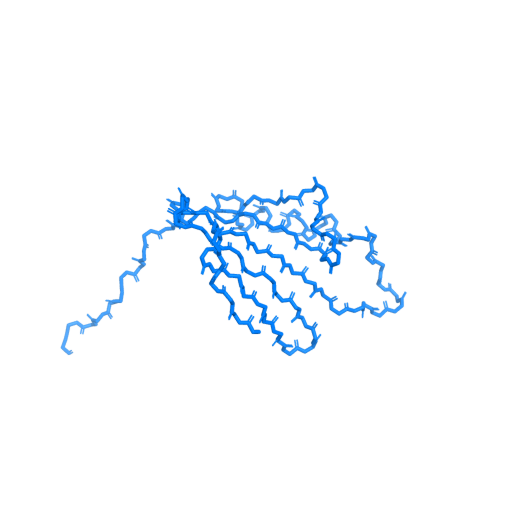3.273 1.203 4.445 1.00 94.19 86 ASN A C 1
ATOM 662 O O . ASN A 1 86 ? -13.879 0.355 3.794 1.00 94.19 86 ASN A O 1
ATOM 666 N N . LEU A 1 87 ? -12.854 0.987 5.688 1.00 90.88 87 LEU A N 1
ATOM 667 C CA . LEU A 1 87 ? -12.973 -0.289 6.387 1.00 90.88 87 LEU A CA 1
ATOM 668 C C . LEU A 1 87 ? -14.435 -0.720 6.585 1.00 90.88 87 LEU A C 1
ATOM 670 O O . LEU A 1 87 ? -14.710 -1.909 6.651 1.00 90.88 87 LEU A O 1
ATOM 674 N N . SER A 1 88 ? -15.395 0.216 6.575 1.00 91.50 88 SER A N 1
ATOM 675 C CA . SER A 1 88 ? -16.829 -0.124 6.648 1.00 91.50 88 SER A CA 1
ATOM 676 C C . SER A 1 88 ? -17.378 -0.789 5.379 1.00 91.50 88 SER A C 1
ATOM 678 O O . SER A 1 88 ? -18.504 -1.283 5.375 1.00 91.50 88 SER A O 1
ATOM 680 N N . LYS A 1 89 ? -16.611 -0.756 4.282 1.00 90.69 89 LYS A N 1
ATOM 681 C CA . LYS A 1 89 ? -16.943 -1.384 2.996 1.00 90.69 89 LYS A CA 1
ATOM 682 C C . LYS A 1 89 ? -16.222 -2.709 2.787 1.00 90.69 89 LYS A C 1
ATOM 684 O O . LYS A 1 89 ? -16.432 -3.339 1.751 1.00 90.69 89 LYS A O 1
ATOM 689 N N . LEU A 1 90 ? -15.377 -3.116 3.735 1.00 86.69 90 LEU A N 1
ATOM 690 C CA . LEU A 1 90 ? -14.814 -4.454 3.721 1.00 86.69 90 LEU A CA 1
ATOM 691 C C . LEU A 1 90 ? -15.955 -5.470 3.844 1.00 86.69 90 LEU A C 1
ATOM 693 O O . LEU A 1 90 ? -16.940 -5.200 4.543 1.00 86.69 90 LEU A O 1
ATOM 697 N N . PRO A 1 91 ? -15.851 -6.622 3.163 1.00 82.75 91 PRO A N 1
ATOM 698 C CA . PRO A 1 91 ? -16.749 -7.722 3.457 1.00 82.75 91 PRO A CA 1
ATOM 699 C C . PRO A 1 91 ? -16.651 -8.048 4.956 1.00 82.75 91 PRO A C 1
ATOM 701 O O . PRO A 1 91 ? -15.580 -7.863 5.547 1.00 82.75 91 PRO A O 1
ATOM 704 N N . PRO A 1 92 ? -17.750 -8.493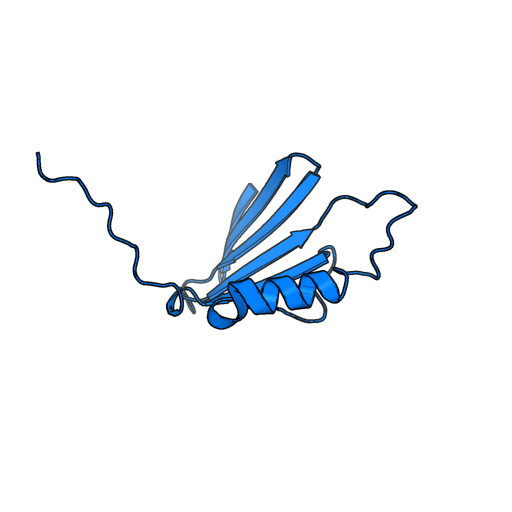 5.592 1.00 77.75 92 PRO A N 1
ATOM 705 C CA . PRO A 1 92 ? -17.653 -9.042 6.937 1.00 77.75 92 PRO A CA 1
ATOM 706 C C . PRO A 1 92 ? -16.557 -10.106 6.932 1.00 77.75 92 PRO A C 1
ATOM 708 O O . PRO A 1 92 ? -16.462 -10.861 5.963 1.00 77.75 92 PRO A O 1
ATOM 711 N N . GLU A 1 93 ? -15.720 -10.112 7.971 1.00 67.75 93 GLU A N 1
ATOM 712 C CA . GLU A 1 93 ? -14.697 -11.140 8.151 1.00 67.75 93 GLU A CA 1
ATOM 713 C C . GLU A 1 93 ? -15.350 -12.494 7.868 1.00 67.75 93 GLU A C 1
ATOM 715 O O . GLU A 1 93 ? -16.377 -12.823 8.474 1.00 67.75 93 GLU A O 1
ATOM 720 N N . GLU A 1 94 ? -14.819 -13.234 6.891 1.00 63.22 94 GLU A N 1
ATOM 721 C CA . GLU A 1 94 ? -15.167 -14.638 6.732 1.00 63.22 94 GLU A CA 1
ATOM 722 C C . GLU A 1 94 ? -14.676 -15.281 8.016 1.00 63.22 94 GLU A C 1
ATOM 724 O O . GLU A 1 94 ? -13.476 -15.496 8.181 1.00 63.22 94 GLU A O 1
ATOM 729 N N . GLY A 1 95 ? -15.591 -15.388 8.986 1.00 53.66 95 GLY A N 1
ATOM 730 C CA . GLY A 1 95 ? -15.251 -15.709 10.356 1.00 53.66 95 GLY A CA 1
ATOM 731 C C . GLY A 1 95 ? -14.334 -16.908 10.345 1.00 53.66 95 GLY A C 1
ATOM 732 O O . GLY A 1 95 ? -14.585 -17.847 9.589 1.00 53.66 95 GLY A O 1
ATOM 733 N N . SER A 1 96 ? -13.272 -16.833 11.145 1.00 54.44 96 SER A N 1
ATOM 734 C CA . SER A 1 96 ? -12.442 -17.976 11.496 1.00 54.44 96 SER A CA 1
ATOM 735 C C . SER A 1 96 ? -13.364 -19.181 11.660 1.00 54.44 96 SER A C 1
ATOM 737 O O . SER A 1 96 ? -14.042 -19.311 12.679 1.00 54.44 96 SER A O 1
ATOM 739 N N . THR A 1 97 ? -13.476 -20.027 10.633 1.00 52.56 97 T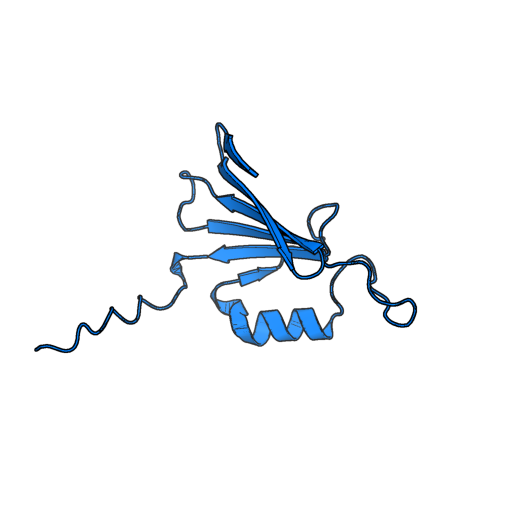HR A N 1
ATOM 740 C CA . THR A 1 97 ? -14.126 -21.318 10.771 1.00 52.56 97 THR A CA 1
ATOM 741 C C . THR A 1 97 ? -13.126 -22.123 11.565 1.00 52.56 97 THR A C 1
ATOM 743 O O . THR A 1 97 ? -12.328 -22.878 11.013 1.00 52.56 97 THR A O 1
ATOM 746 N N . GLU A 1 98 ? -13.125 -21.890 12.876 1.00 58.50 98 GLU A N 1
ATOM 747 C CA . GLU A 1 98 ? -12.808 -22.917 13.840 1.00 58.50 98 GLU A CA 1
ATOM 748 C C . GLU A 1 98 ? -13.733 -24.069 13.458 1.00 58.50 98 GLU A C 1
ATOM 750 O O . GLU A 1 98 ? -14.944 -24.032 13.689 1.00 58.50 98 GLU A O 1
ATOM 755 N N . LEU A 1 99 ? -13.186 -25.022 12.702 1.00 56.41 99 LEU A N 1
ATOM 756 C CA . LEU A 1 99 ? -13.883 -26.253 12.389 1.00 56.41 99 LEU A CA 1
ATOM 757 C C . LEU A 1 99 ? -14.323 -26.839 13.736 1.00 56.41 99 LEU A C 1
ATOM 759 O O . LEU A 1 99 ? -13.476 -26.989 14.622 1.00 56.41 99 LEU A O 1
ATOM 763 N N . PRO A 1 100 ? -15.621 -27.113 13.944 1.00 63.19 100 PRO A N 1
ATOM 764 C CA . PRO A 1 100 ? -16.041 -27.733 15.180 1.00 63.19 100 PRO A CA 1
ATOM 765 C C . PRO A 1 100 ? -15.472 -29.159 15.224 1.00 63.19 100 PRO A C 1
ATOM 767 O O . PRO A 1 100 ? -15.900 -30.014 14.449 1.00 63.19 100 PRO A O 1
ATOM 770 N N . PHE A 1 101 ? -14.567 -29.350 16.192 1.00 55.00 101 PHE A N 1
ATOM 771 C CA . PHE A 1 101 ? -13.945 -30.585 16.700 1.00 55.00 101 PHE A CA 1
ATOM 772 C C . PHE A 1 101 ? -12.803 -31.194 15.876 1.00 55.00 101 PHE A C 1
ATOM 774 O O . PHE A 1 101 ? -13.047 -31.725 14.770 1.00 55.00 101 PHE A O 1
#

InterPro domains:
  IPR007188 Actin-related protein 2/3 complex subunit 2 [PTHR12058] (3-94)
  IPR034666 Arp2/3 complex subunit 2/4 [G3DSA:3.30.1460.20] (1-99)
  IPR034666 Arp2/3 complex subunit 2/4 [SSF69645] (3-94)

Sequence (101 aa):
MCSLEKGVELDCQWIEFDDVRYHIQASVKNPNLLVLSVSLPTPPPETVFFGGLPPEAIEAIKAAYGMVVHILDPSKDGFNLTVKLNLSKLPPEEGSTELPF

Radius of gyration: 16.19 Å; chains: 1; bounding box: 34×45×38 Å

Secondary structure (DSSP, 8-state):
-EEEETTEEEEEEEE-GGG-EEEEEEETTEEEEEEEEEEPPPPPTTS--SSS--HHHHHHHHHHHTTTEEEESSPPTT-SEEEEEEGGGSPP---------

Organism: NCBI:txid126358